Protein AF-A0A4P7TMP3-F1 (afdb_monomer_lite)

pLDDT: mean 87.63, std 9.44, range [61.03, 96.94]

Secondary structure (DSSP, 8-state):
-HHHHHHHHHHHHHHHHHTT-PPEEEEEPTTS-EEEEEEEEEE-TTT-SEEEEETTS-B-

InterPro domains:
  IPR010305 Lipoprotein YgdI/YgdR-like [NF033216] (2-60)
  IPR010305 Lipoprotein YgdI/YgdR-like [PTHR37011] (1-60)
  IPR010920 LSM domain superfamily [SSF50182] (23-59)
  IPR047807 Lipoprotein YgdI/YgdR-like, Sm-like domain [PF06004] (24-60)

Radius of gyration: 18.52 Å; chains: 1; bounding box: 29×17×60 Å

Organism: Shigella flexneri serotype 5a (strain M90T) (NCBI:txid1086030)

Foldseek 3Di:
DVVVVVVVVVVVVVVVVVVPVFDWDWDQDPVGDIFIFRHDWDQDPVPRDTWTQGPVRDID

Sequence (60 aa):
MKKTAAIISACMLTFALSACSGSNYVMHTNDGRTIVSDGKPQTDNDIGMISYKDANGNKQ

Structure (mmCIF, N/CA/C/O backbone):
data_AF-A0A4P7TMP3-F1
#
_entry.id   AF-A0A4P7TMP3-F1
#
loop_
_atom_site.group_PDB
_atom_site.id
_atom_site.type_symbol
_atom_site.label_atom_id
_atom_site.label_alt_id
_atom_site.label_comp_id
_atom_site.label_asym_id
_atom_site.label_entity_id
_atom_site.label_seq_id
_atom_site.pdbx_PDB_ins_code
_atom_site.Cartn_x
_atom_site.Cartn_y
_atom_site.Cartn_z
_atom_site.occupancy
_atom_site.B_iso_or_equiv
_atom_site.auth_seq_id
_atom_site.auth_comp_id
_atom_site.auth_asym_id
_atom_site.auth_atom_id
_atom_site.pdbx_PDB_model_num
ATOM 1 N N . MET A 1 1 ? -13.655 5.557 39.194 1.00 61.03 1 MET A N 1
ATOM 2 C CA . MET A 1 1 ? -12.524 4.795 38.613 1.00 61.03 1 MET A CA 1
ATOM 3 C C . MET A 1 1 ? -12.954 3.742 37.585 1.00 61.03 1 MET A C 1
ATOM 5 O O . MET A 1 1 ? -12.407 3.735 36.495 1.00 61.03 1 MET A O 1
ATOM 9 N N . LYS A 1 2 ? -13.954 2.885 37.855 1.00 68.31 2 LYS A N 1
ATOM 10 C CA . LYS A 1 2 ? -14.383 1.833 36.900 1.00 68.31 2 LYS A CA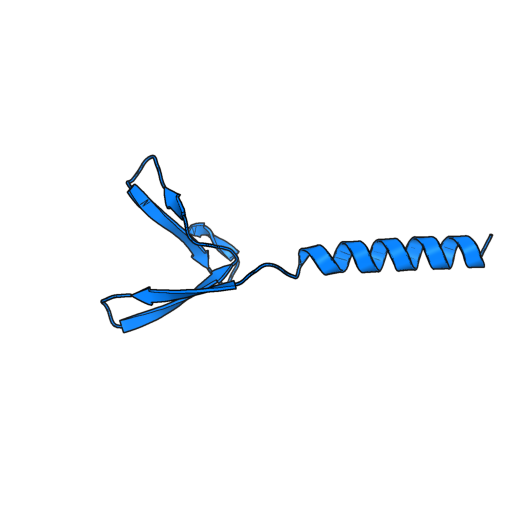 1
ATOM 11 C C . LYS A 1 2 ? -15.029 2.389 35.613 1.00 68.31 2 LYS A C 1
ATOM 13 O O . LYS A 1 2 ? -14.716 1.945 34.517 1.00 68.31 2 LYS A O 1
ATOM 18 N N . LYS A 1 3 ? -15.883 3.415 35.748 1.00 72.06 3 LYS A N 1
ATOM 19 C CA . LYS A 1 3 ? -16.570 4.077 34.619 1.00 72.06 3 LYS A CA 1
ATOM 20 C C . LYS A 1 3 ? -15.614 4.855 33.705 1.00 72.06 3 LYS A C 1
ATOM 22 O O . LYS A 1 3 ? -15.761 4.817 32.494 1.00 72.06 3 LYS A O 1
ATOM 27 N N . THR A 1 4 ? -14.609 5.513 34.282 1.00 80.06 4 THR A N 1
ATOM 28 C CA . THR A 1 4 ? -13.577 6.243 33.529 1.00 80.06 4 THR A CA 1
ATOM 29 C C . THR A 1 4 ? -12.666 5.292 32.754 1.00 80.06 4 THR A C 1
ATOM 31 O O . THR A 1 4 ? -12.372 5.557 31.596 1.00 80.06 4 THR A O 1
ATOM 34 N N . ALA A 1 5 ? -12.290 4.149 33.341 1.00 80.94 5 ALA A N 1
ATOM 35 C CA . ALA A 1 5 ? -11.524 3.114 32.642 1.00 80.94 5 ALA A CA 1
ATOM 36 C C . ALA A 1 5 ? -12.299 2.512 31.453 1.00 80.94 5 ALA A C 1
ATOM 38 O O . ALA A 1 5 ? -11.729 2.331 30.381 1.00 80.94 5 ALA A O 1
ATOM 39 N N . ALA A 1 6 ? -13.605 2.269 31.615 1.00 83.44 6 ALA A N 1
ATOM 40 C CA . ALA A 1 6 ? -14.458 1.770 30.535 1.00 83.44 6 ALA A CA 1
ATOM 41 C C . ALA A 1 6 ? -14.556 2.755 29.355 1.00 83.44 6 ALA A C 1
ATOM 43 O O . ALA A 1 6 ? -14.466 2.338 28.206 1.00 83.44 6 ALA A O 1
ATOM 44 N N . ILE A 1 7 ? -14.680 4.060 29.630 1.00 86.44 7 ILE A N 1
ATOM 45 C CA . ILE A 1 7 ? -14.732 5.097 28.584 1.00 86.44 7 ILE A CA 1
ATOM 46 C C . ILE A 1 7 ? -13.404 5.178 27.825 1.00 86.44 7 ILE A C 1
ATOM 48 O O . ILE A 1 7 ? -13.401 5.200 26.599 1.00 86.44 7 ILE A O 1
ATOM 52 N N . ILE A 1 8 ? -12.273 5.174 28.534 1.00 86.62 8 ILE A N 1
ATOM 53 C CA . ILE A 1 8 ? -10.945 5.226 27.904 1.00 86.62 8 ILE A CA 1
ATOM 54 C C . ILE A 1 8 ? -10.720 3.996 27.014 1.00 86.62 8 ILE A C 1
ATOM 56 O O . ILE A 1 8 ? -10.271 4.133 25.878 1.00 86.62 8 ILE A O 1
ATOM 60 N N . SER A 1 9 ? -11.088 2.807 27.501 1.00 85.25 9 SER A N 1
ATOM 61 C CA . SER A 1 9 ? -11.006 1.568 26.724 1.00 85.25 9 SER A CA 1
ATOM 62 C C . SER A 1 9 ? -11.893 1.611 25.475 1.00 85.25 9 SER A C 1
ATOM 64 O O . SER A 1 9 ? -11.427 1.257 24.394 1.00 85.25 9 SER A O 1
ATOM 66 N N . ALA A 1 10 ? -13.129 2.107 25.589 1.00 84.75 10 ALA A N 1
ATOM 67 C CA . ALA A 1 10 ? -14.025 2.261 24.446 1.00 84.75 10 ALA A CA 1
ATOM 68 C C . ALA A 1 10 ? -13.455 3.230 23.394 1.00 84.75 10 ALA A C 1
ATOM 70 O O . ALA A 1 10 ? -13.435 2.898 22.210 1.00 84.75 10 ALA A O 1
ATOM 71 N N . CYS A 1 11 ? -12.918 4.381 23.813 1.00 84.81 11 CYS A N 1
ATOM 72 C CA . CYS A 1 11 ? -12.287 5.330 22.895 1.00 84.81 11 CYS A CA 1
ATOM 73 C C . CYS A 1 11 ? -11.090 4.702 22.164 1.00 84.81 11 CYS A C 1
ATOM 75 O O . CYS A 1 11 ? -11.007 4.793 20.940 1.00 84.81 11 CYS A O 1
ATOM 77 N N . MET A 1 12 ? -10.193 4.010 22.876 1.00 83.44 12 MET A N 1
ATOM 78 C CA . MET A 1 12 ? -9.038 3.344 22.256 1.00 83.44 12 MET A CA 1
ATOM 79 C C . MET A 1 12 ? -9.455 2.310 21.202 1.00 83.44 12 MET A C 1
ATOM 81 O O . MET A 1 12 ? -8.859 2.260 20.128 1.00 83.44 12 MET A O 1
ATOM 85 N N . LEU A 1 13 ? -10.510 1.534 21.466 1.00 82.31 13 LEU A N 1
ATOM 86 C CA . LEU A 1 13 ? -11.042 0.558 20.511 1.00 82.31 13 LEU A CA 1
ATOM 87 C C . LEU A 1 13 ? -11.604 1.229 19.249 1.00 82.31 13 LEU A C 1
ATOM 89 O O . LEU A 1 13 ? -11.364 0.749 18.143 1.00 82.31 13 LEU A O 1
ATOM 93 N N . THR A 1 14 ? -12.299 2.364 19.389 1.00 78.94 14 THR A N 1
ATOM 94 C CA . THR A 1 14 ? -12.834 3.098 18.226 1.00 78.94 14 THR A CA 1
ATOM 95 C C . THR A 1 14 ? -11.742 3.702 17.341 1.00 78.94 14 THR A C 1
ATOM 97 O O . THR A 1 14 ? -11.877 3.682 16.120 1.00 78.94 14 THR A O 1
ATOM 100 N N . PHE A 1 15 ? -10.634 4.172 17.925 1.00 77.31 15 PHE A N 1
ATOM 101 C CA . PHE A 1 15 ? -9.486 4.667 17.157 1.00 77.31 15 PHE A CA 1
ATOM 102 C C . PHE A 1 15 ? -8.688 3.540 16.494 1.00 77.31 15 PHE A C 1
ATOM 104 O O . PHE A 1 15 ? -8.146 3.738 15.413 1.00 77.31 15 PHE A O 1
ATOM 111 N N . ALA A 1 16 ? -8.631 2.351 17.097 1.00 75.75 16 ALA A N 1
ATOM 112 C CA . ALA A 1 16 ? -7.988 1.199 16.470 1.00 75.75 16 ALA A CA 1
ATOM 113 C C . ALA A 1 16 ? -8.746 0.719 15.215 1.00 75.75 16 ALA A C 1
ATOM 115 O O . ALA A 1 16 ? -8.124 0.292 14.247 1.00 75.75 16 ALA A O 1
ATOM 116 N N . LEU A 1 17 ? -10.080 0.829 15.199 1.00 75.31 17 LEU A N 1
ATOM 117 C CA . LEU A 1 17 ? -10.910 0.393 14.068 1.00 75.31 17 LEU A CA 1
ATOM 118 C C . LEU A 1 17 ? -10.812 1.306 12.834 1.00 75.31 17 LEU A C 1
ATOM 120 O O . LEU A 1 17 ? -10.971 0.830 11.709 1.00 75.31 17 LEU A O 1
ATOM 124 N N . SER A 1 18 ? -10.532 2.603 13.011 1.00 70.50 18 SER A N 1
ATOM 125 C CA . SER A 1 18 ? -10.418 3.535 11.878 1.00 70.50 18 SER A CA 1
ATOM 126 C C . SER A 1 18 ? -9.208 3.239 10.984 1.00 70.50 18 SER A C 1
ATOM 128 O O . SER A 1 18 ? -9.245 3.549 9.794 1.00 70.50 18 SER A O 1
ATOM 130 N N . ALA A 1 19 ? -8.181 2.559 11.507 1.00 64.88 19 ALA A N 1
ATOM 131 C CA . ALA A 1 19 ? -7.004 2.141 10.743 1.00 64.88 19 ALA A CA 1
ATOM 132 C C . ALA A 1 19 ? -7.314 1.097 9.649 1.00 64.88 19 ALA A C 1
ATOM 134 O O . ALA A 1 19 ? -6.548 0.966 8.699 1.00 64.88 19 ALA A O 1
ATOM 135 N N . CYS A 1 20 ? -8.443 0.385 9.741 1.00 70.12 20 CYS A N 1
ATOM 136 C CA . CYS A 1 20 ? -8.886 -0.562 8.712 1.00 70.12 20 CYS A CA 1
ATOM 137 C C . CYS A 1 20 ? -9.759 0.079 7.619 1.00 70.12 20 CYS A C 1
ATOM 139 O O . CYS A 1 20 ? -10.116 -0.598 6.661 1.00 70.12 20 CYS A O 1
ATOM 141 N N . SER A 1 21 ? -10.113 1.366 7.729 1.00 67.62 21 SER A N 1
ATOM 142 C CA . SER A 1 21 ? -10.999 2.057 6.771 1.00 67.62 21 SER A CA 1
ATOM 143 C C . SER A 1 21 ? -10.246 2.639 5.563 1.00 67.62 21 SER A C 1
ATOM 145 O O . SER A 1 21 ? -10.572 3.724 5.080 1.00 67.62 21 SER A O 1
ATOM 147 N N . GLY A 1 22 ? -9.211 1.939 5.088 1.00 74.44 22 GLY A N 1
ATOM 148 C CA . GLY A 1 22 ? -8.431 2.342 3.917 1.00 74.44 22 GLY A CA 1
ATOM 149 C C . GLY A 1 22 ? -9.306 2.500 2.668 1.00 74.44 22 GLY A C 1
ATOM 150 O O . GLY A 1 22 ? -10.276 1.769 2.466 1.00 74.44 22 GLY A O 1
ATOM 151 N N . SER A 1 23 ? -8.988 3.485 1.823 1.00 83.25 23 SER A N 1
ATOM 152 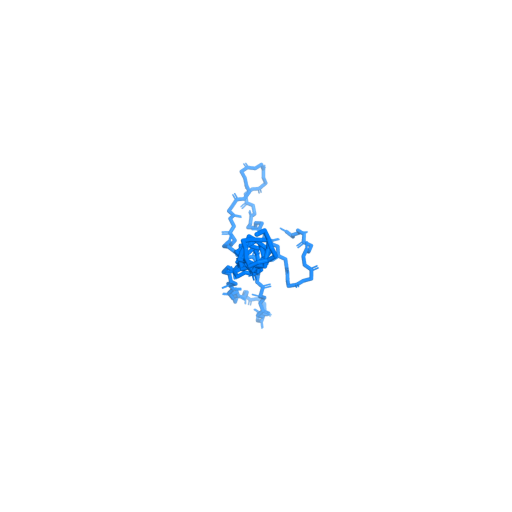C CA . SER A 1 23 ? -9.684 3.671 0.544 1.00 83.25 23 SER A CA 1
ATOM 153 C C . SER A 1 23 ? -9.189 2.648 -0.472 1.00 83.25 23 SER A C 1
ATOM 155 O O . SER A 1 23 ? -8.012 2.664 -0.816 1.00 83.25 23 SER A O 1
ATOM 157 N N . ASN A 1 24 ? -10.083 1.807 -0.990 1.00 91.00 24 ASN A N 1
ATOM 158 C CA . ASN A 1 24 ? -9.757 0.875 -2.068 1.00 91.00 24 ASN A CA 1
ATOM 159 C C . ASN A 1 24 ? -9.997 1.515 -3.439 1.00 91.00 24 ASN A C 1
ATOM 161 O O . ASN A 1 24 ? -10.920 2.314 -3.604 1.00 91.00 24 ASN A O 1
ATOM 165 N N . TYR A 1 25 ? -9.188 1.135 -4.425 1.00 92.94 25 TYR A N 1
ATOM 166 C CA . TYR A 1 25 ? -9.316 1.580 -5.812 1.00 92.94 25 TYR A CA 1
ATOM 167 C C . TYR A 1 25 ? -9.440 0.383 -6.750 1.00 92.94 25 TYR A C 1
ATOM 169 O O . TYR A 1 25 ? -8.965 -0.711 -6.456 1.00 92.94 25 TYR A O 1
ATOM 177 N N . VAL A 1 26 ? -10.096 0.597 -7.891 1.00 94.19 26 VAL A N 1
ATOM 178 C CA . VAL A 1 26 ? -10.276 -0.421 -8.929 1.00 94.19 26 VAL A CA 1
ATOM 179 C C . VAL A 1 26 ? -9.568 0.035 -10.196 1.00 94.19 26 VAL A C 1
ATOM 181 O O . VAL A 1 26 ? -9.889 1.086 -10.751 1.00 94.19 26 VAL A O 1
ATOM 184 N N . MET A 1 27 ? -8.615 -0.767 -10.659 1.00 94.12 27 MET A N 1
ATOM 185 C CA . MET A 1 27 ? -7.899 -0.563 -11.913 1.00 94.12 27 MET A CA 1
ATOM 186 C C . MET A 1 27 ? -8.426 -1.524 -12.973 1.00 94.12 27 MET A C 1
ATOM 188 O O . MET A 1 27 ? -8.533 -2.726 -12.731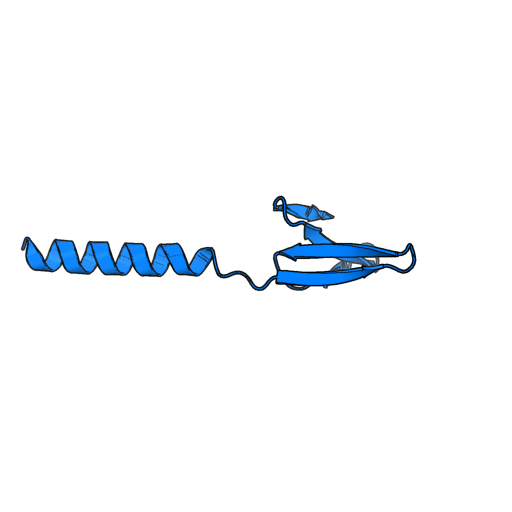 1.00 94.12 27 MET A O 1
ATOM 192 N N . HIS A 1 28 ? -8.708 -0.990 -14.157 1.00 96.38 28 HIS A N 1
ATOM 193 C CA . HIS A 1 28 ? -8.997 -1.777 -15.350 1.00 96.38 28 HIS A CA 1
ATOM 194 C C . HIS A 1 28 ? -7.760 -1.760 -16.235 1.00 96.38 28 HIS A C 1
ATOM 196 O O . HIS A 1 28 ? -7.284 -0.691 -16.621 1.00 96.38 28 HIS A O 1
ATOM 202 N N . THR A 1 29 ? -7.220 -2.934 -16.522 1.00 95.12 29 THR A N 1
ATOM 203 C CA . THR A 1 29 ? -6.025 -3.080 -17.349 1.00 95.12 29 THR A CA 1
ATOM 204 C C . THR A 1 29 ? -6.405 -3.353 -18.803 1.00 95.12 29 THR A C 1
ATOM 206 O O . THR A 1 29 ? -7.475 -3.879 -19.106 1.00 95.12 29 THR A O 1
ATOM 209 N N . ASN A 1 30 ? -5.501 -3.022 -19.728 1.00 96.50 30 ASN A N 1
ATOM 210 C CA . ASN A 1 30 ? -5.732 -3.224 -21.164 1.00 96.50 30 ASN A CA 1
ATOM 211 C C . ASN A 1 30 ? -5.830 -4.706 -21.565 1.00 96.50 30 ASN A C 1
ATOM 213 O O . ASN A 1 30 ? -6.399 -5.017 -22.606 1.00 96.50 30 ASN A O 1
ATOM 217 N N . ASP A 1 31 ? -5.302 -5.617 -20.743 1.00 96.38 31 ASP A N 1
ATOM 218 C CA . ASP A 1 31 ? -5.455 -7.068 -20.910 1.00 96.38 31 ASP A CA 1
ATOM 219 C C . ASP A 1 31 ? -6.780 -7.605 -20.329 1.00 96.38 31 ASP A C 1
ATOM 221 O O . ASP A 1 31 ? -6.977 -8.816 -20.249 1.00 96.38 31 ASP A O 1
ATOM 225 N N . GLY A 1 32 ? -7.704 -6.718 -19.940 1.00 96.94 32 GLY A N 1
ATOM 226 C CA . GLY A 1 32 ? -9.059 -7.071 -19.520 1.00 96.94 32 GLY A CA 1
ATOM 227 C C . GLY A 1 32 ? -9.185 -7.525 -18.066 1.00 96.94 32 GLY A C 1
ATOM 228 O O . GLY A 1 32 ? -10.216 -8.089 -17.703 1.00 96.94 32 GLY A O 1
ATOM 229 N N . ARG A 1 33 ? -8.171 -7.298 -17.221 1.00 96.38 33 ARG A N 1
ATOM 230 C CA . ARG A 1 33 ? -8.249 -7.610 -15.787 1.00 96.38 33 ARG A CA 1
ATOM 231 C C . ARG A 1 33 ? -8.824 -6.440 -14.994 1.00 96.38 33 ARG A C 1
ATOM 233 O O . ARG A 1 33 ? -8.623 -5.267 -15.311 1.00 96.38 33 ARG A O 1
ATOM 240 N N . THR A 1 34 ? -9.487 -6.790 -13.900 1.00 96.00 34 THR A N 1
ATOM 241 C CA . THR A 1 34 ? -9.931 -5.853 -12.869 1.00 96.00 34 THR A CA 1
ATOM 242 C C . THR A 1 34 ? -9.120 -6.119 -11.610 1.00 96.00 34 THR A C 1
ATOM 244 O O . THR A 1 34 ? -9.188 -7.209 -11.044 1.00 96.00 34 THR A O 1
ATOM 247 N N . ILE A 1 35 ? -8.334 -5.134 -11.185 1.00 94.00 35 ILE A N 1
ATOM 248 C CA . ILE A 1 35 ? -7.434 -5.238 -10.035 1.00 94.00 35 ILE A CA 1
ATOM 249 C C . ILE A 1 35 ? -7.940 -4.309 -8.935 1.00 94.00 35 ILE A C 1
ATOM 251 O O . ILE A 1 35 ? -8.142 -3.119 -9.173 1.00 94.00 35 ILE A O 1
ATOM 255 N N . VAL A 1 36 ? -8.129 -4.848 -7.732 1.00 94.69 36 VAL A N 1
ATOM 256 C CA . VAL A 1 36 ? -8.446 -4.059 -6.534 1.00 94.69 36 VAL A CA 1
ATOM 257 C C . VAL A 1 36 ? -7.147 -3.735 -5.809 1.00 94.69 36 VAL A C 1
ATOM 259 O O . VAL A 1 36 ? -6.383 -4.649 -5.488 1.00 94.69 36 VAL A O 1
ATOM 262 N N . SER A 1 37 ? -6.908 -2.451 -5.549 1.00 94.06 37 SER A N 1
ATOM 263 C CA . SER A 1 37 ? -5.780 -1.988 -4.747 1.00 94.06 37 SER A CA 1
ATOM 264 C C . SER A 1 37 ? -6.217 -1.404 -3.410 1.00 94.06 37 SER A C 1
ATOM 266 O O . SER A 1 37 ? -7.202 -0.668 -3.336 1.00 94.06 37 SER A O 1
ATOM 268 N N . ASP A 1 38 ? -5.435 -1.692 -2.373 1.00 92.56 38 ASP A N 1
ATOM 269 C CA . ASP A 1 38 ? -5.486 -1.012 -1.082 1.00 92.56 38 ASP A CA 1
ATOM 270 C C . ASP A 1 38 ? -4.736 0.324 -1.201 1.00 92.56 38 ASP A C 1
ATOM 272 O O . ASP A 1 38 ? -3.515 0.371 -1.373 1.00 92.56 38 ASP A O 1
ATOM 276 N N . GLY A 1 39 ? -5.479 1.426 -1.164 1.00 90.31 39 GLY A N 1
ATOM 277 C CA . GLY A 1 39 ? -4.957 2.760 -1.418 1.00 90.31 39 GLY A CA 1
ATOM 278 C C . GLY A 1 39 ? -4.899 3.124 -2.901 1.00 90.31 39 GLY A C 1
ATOM 279 O O . GLY A 1 39 ? -5.141 2.319 -3.806 1.00 90.31 39 GLY A O 1
ATOM 280 N N . LYS A 1 40 ? -4.596 4.402 -3.144 1.00 92.94 40 LYS A N 1
ATOM 281 C CA . LYS A 1 40 ? -4.465 4.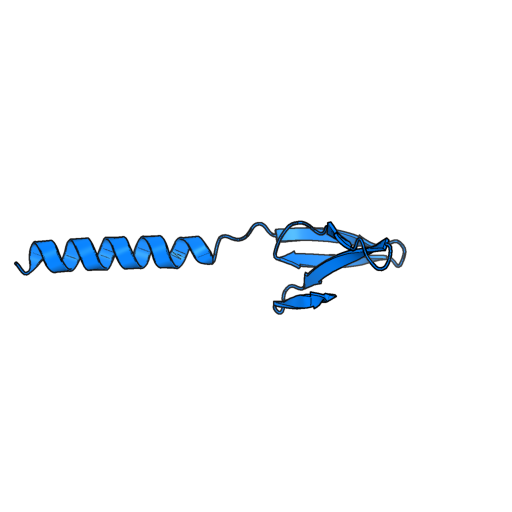960 -4.490 1.00 92.94 40 LYS A CA 1
ATOM 282 C C . LYS A 1 40 ? -3.150 4.472 -5.125 1.00 92.94 40 LYS A C 1
ATOM 284 O O . LYS A 1 40 ? -2.098 4.710 -4.530 1.00 92.94 40 LYS A O 1
ATOM 289 N N . PRO A 1 41 ? -3.183 3.859 -6.322 1.00 94.00 41 PRO A N 1
ATOM 290 C CA . PRO A 1 41 ? -1.976 3.537 -7.082 1.00 94.00 41 PRO A CA 1
ATOM 291 C C . PRO A 1 41 ? -1.147 4.793 -7.382 1.00 94.00 41 PRO A C 1
ATOM 293 O O . PRO A 1 41 ? -1.710 5.867 -7.621 1.00 94.00 41 PRO A O 1
ATOM 296 N N . GLN A 1 42 ? 0.179 4.666 -7.385 1.00 94.81 42 GLN A N 1
ATOM 297 C CA . GLN A 1 42 ? 1.103 5.782 -7.609 1.00 94.81 42 GLN A CA 1
ATOM 298 C C . GLN A 1 42 ? 2.190 5.409 -8.612 1.00 94.81 42 GLN A C 1
ATOM 300 O O . GLN A 1 42 ? 2.575 4.249 -8.707 1.00 94.81 42 GLN A O 1
ATOM 305 N N . THR A 1 43 ? 2.695 6.390 -9.354 1.00 95.31 43 THR A N 1
ATOM 306 C CA . THR A 1 43 ? 3.854 6.175 -10.221 1.00 95.31 43 THR A CA 1
ATOM 307 C C . THR A 1 43 ? 5.108 6.048 -9.364 1.00 95.31 43 THR A C 1
ATOM 309 O O . THR A 1 43 ? 5.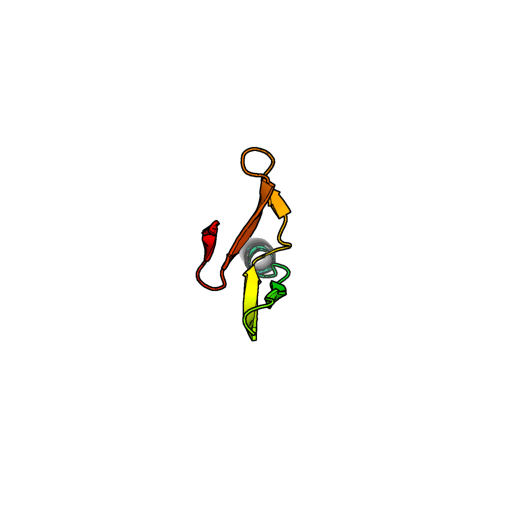399 6.925 -8.552 1.00 95.31 43 THR A O 1
ATOM 312 N N . ASP A 1 44 ? 5.839 4.959 -9.549 1.00 94.19 44 ASP A N 1
ATOM 313 C CA . ASP A 1 44 ? 7.156 4.751 -8.972 1.00 94.19 44 ASP A CA 1
ATOM 314 C C . ASP A 1 44 ? 8.184 5.603 -9.734 1.00 94.19 44 ASP A C 1
ATOM 316 O O . ASP A 1 44 ? 8.266 5.544 -10.963 1.00 94.19 44 ASP A O 1
ATOM 320 N N . ASN A 1 45 ? 8.943 6.429 -9.011 1.00 94.88 45 ASN A N 1
ATOM 321 C CA . ASN A 1 45 ? 9.870 7.391 -9.614 1.00 94.88 45 ASN A CA 1
ATOM 322 C C . ASN A 1 45 ? 11.172 6.751 -10.116 1.00 94.88 45 ASN A C 1
ATOM 324 O O . ASN A 1 45 ? 11.854 7.365 -10.934 1.00 94.88 45 ASN A O 1
ATOM 328 N N . ASP A 1 46 ? 11.510 5.546 -9.655 1.00 95.31 46 ASP A N 1
ATOM 329 C CA . ASP A 1 46 ? 12.757 4.870 -10.017 1.00 95.31 46 ASP A CA 1
ATOM 330 C C . ASP A 1 46 ? 12.596 4.075 -11.320 1.00 95.31 46 ASP A C 1
ATOM 332 O O . ASP A 1 46 ? 13.514 4.012 -12.139 1.00 95.31 46 ASP A O 1
ATOM 336 N N . ILE A 1 47 ? 11.413 3.485 -11.532 1.00 94.88 47 ILE A N 1
ATOM 337 C CA . ILE A 1 47 ? 11.130 2.592 -12.674 1.00 94.88 47 ILE A CA 1
ATOM 338 C C . ILE A 1 47 ? 10.038 3.112 -13.621 1.00 94.88 47 ILE A C 1
ATOM 340 O O . ILE A 1 47 ? 9.867 2.569 -14.711 1.00 94.88 47 ILE A O 1
ATOM 344 N N . GLY A 1 48 ? 9.276 4.136 -13.226 1.00 94.12 48 GLY A N 1
ATOM 345 C CA . GLY A 1 48 ? 8.212 4.740 -14.038 1.00 94.12 48 GLY A CA 1
ATOM 346 C C . GLY A 1 48 ? 6.935 3.901 -14.171 1.00 94.12 48 G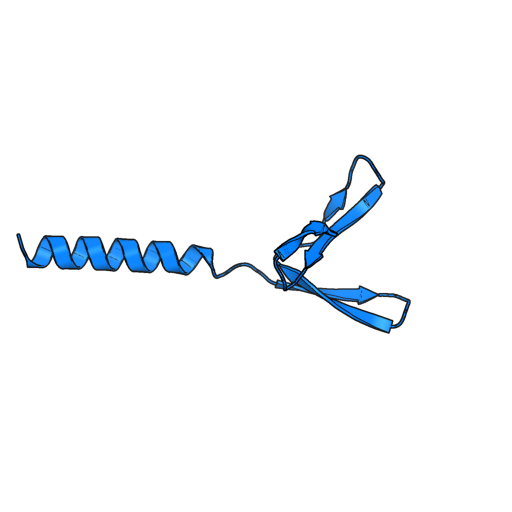LY A C 1
ATOM 347 O O . GLY A 1 48 ? 6.055 4.248 -14.960 1.00 94.12 48 GLY A O 1
ATOM 348 N N . MET A 1 49 ? 6.814 2.798 -13.426 1.00 95.00 49 MET A N 1
ATOM 349 C CA . MET A 1 49 ? 5.628 1.934 -13.426 1.00 95.00 49 MET A CA 1
ATOM 350 C C . MET A 1 49 ? 4.613 2.369 -12.365 1.00 95.00 49 MET A C 1
ATOM 352 O O . MET A 1 49 ? 4.945 3.087 -11.426 1.00 95.00 49 MET A O 1
ATOM 356 N N . ILE A 1 50 ? 3.362 1.925 -12.497 1.00 94.81 50 ILE A N 1
ATOM 357 C CA . ILE A 1 50 ? 2.350 2.124 -11.453 1.00 94.81 50 ILE A CA 1
ATOM 358 C C . ILE A 1 50 ? 2.572 1.088 -10.354 1.00 94.81 50 ILE A C 1
ATOM 360 O O . ILE A 1 50 ? 2.336 -0.095 -10.588 1.00 94.81 50 ILE A O 1
ATOM 364 N N . SER A 1 51 ? 2.968 1.538 -9.164 1.00 94.88 51 SER A N 1
ATOM 365 C CA . SER A 1 51 ? 3.017 0.700 -7.972 1.00 94.88 51 SER A CA 1
ATOM 366 C C . SER A 1 51 ? 1.710 0.778 -7.190 1.00 94.88 51 SER A C 1
ATOM 368 O O . SER A 1 51 ? 1.105 1.846 -7.014 1.00 94.88 51 SER A O 1
ATOM 370 N N . TYR A 1 52 ? 1.264 -0.375 -6.709 1.00 94.62 52 TYR A N 1
ATOM 371 C CA . TYR A 1 52 ? 0.046 -0.510 -5.922 1.00 94.62 52 TYR A CA 1
ATOM 372 C C . TYR A 1 52 ? 0.182 -1.635 -4.900 1.00 94.62 52 TYR A C 1
ATOM 374 O O . TYR A 1 52 ? 1.012 -2.531 -5.026 1.00 94.62 52 TYR A O 1
ATOM 382 N N . LYS A 1 53 ? -0.652 -1.589 -3.862 1.00 94.75 53 LYS A N 1
ATOM 383 C CA . LYS A 1 53 ? -0.809 -2.690 -2.916 1.00 94.75 53 LYS A CA 1
ATOM 384 C C . LYS A 1 53 ? -2.044 -3.485 -3.316 1.00 94.75 53 LYS A C 1
ATOM 386 O O . LYS A 1 53 ? -3.108 -2.894 -3.462 1.00 94.75 53 LYS A O 1
ATOM 391 N N . ASP A 1 54 ? -1.911 -4.784 -3.544 1.00 93.44 54 ASP A N 1
ATOM 392 C CA . ASP A 1 54 ? -3.039 -5.644 -3.907 1.00 93.44 54 ASP A CA 1
ATOM 393 C C . ASP A 1 54 ? -3.990 -5.883 -2.715 1.00 93.44 54 ASP A C 1
ATOM 395 O O . ASP A 1 54 ? -3.705 -5.515 -1.572 1.00 93.44 54 ASP A O 1
ATOM 399 N N . ALA A 1 55 ? -5.127 -6.533 -2.972 1.00 89.81 55 ALA A N 1
ATOM 400 C CA . ALA A 1 55 ? -6.113 -6.870 -1.941 1.00 89.81 55 ALA A CA 1
ATOM 401 C C . ALA A 1 55 ? -5.587 -7.820 -0.840 1.00 89.81 55 ALA A C 1
ATOM 403 O O . ALA A 1 55 ? -6.186 -7.904 0.230 1.00 89.81 55 ALA A O 1
ATOM 404 N N . ASN A 1 56 ? -4.478 -8.526 -1.083 1.00 90.88 56 ASN A N 1
ATOM 405 C CA . ASN A 1 56 ? -3.825 -9.409 -0.111 1.00 90.88 56 ASN A CA 1
ATOM 406 C C . ASN A 1 56 ? -2.742 -8.681 0.698 1.00 90.88 56 ASN A C 1
ATOM 408 O O . ASN A 1 56 ? -2.168 -9.238 1.632 1.00 90.88 56 ASN A O 1
ATOM 412 N N . GLY A 1 57 ? -2.463 -7.432 0.343 1.00 89.38 57 GLY A N 1
ATOM 413 C CA . GLY A 1 57 ? -1.497 -6.571 0.986 1.00 89.38 57 GLY A CA 1
ATOM 414 C C . GLY A 1 57 ? -0.077 -6.638 0.435 1.00 89.38 57 GLY A C 1
ATOM 415 O O . GLY A 1 57 ? 0.823 -6.065 1.054 1.00 89.38 57 GLY A O 1
ATOM 416 N N . ASN A 1 58 ? 0.129 -7.270 -0.720 1.00 94.44 58 ASN A N 1
ATOM 417 C CA . ASN A 1 58 ? 1.429 -7.328 -1.381 1.00 94.44 58 ASN A CA 1
ATOM 418 C C . ASN A 1 58 ? 1.648 -6.097 -2.259 1.00 94.44 58 ASN A C 1
ATOM 420 O O . ASN A 1 58 ? 0.718 -5.611 -2.900 1.00 94.44 58 ASN A O 1
ATOM 424 N N . LYS A 1 59 ? 2.891 -5.612 -2.315 1.00 93.62 59 LYS A N 1
ATOM 425 C CA . LYS A 1 59 ? 3.288 -4.566 -3.263 1.00 93.62 59 LYS A CA 1
ATOM 426 C C . LYS A 1 59 ? 3.528 -5.171 -4.640 1.00 93.62 59 LYS A C 1
ATOM 428 O O . LYS A 1 59 ? 4.188 -6.203 -4.729 1.00 93.62 59 LYS A O 1
ATOM 433 N N . GLN A 1 60 ? 3.024 -4.483 -5.654 1.00 92.38 60 GLN A N 1
ATOM 434 C CA . GLN A 1 60 ? 3.164 -4.788 -7.072 1.00 92.38 60 GLN A CA 1
ATOM 435 C C . GLN A 1 60 ? 3.662 -3.556 -7.829 1.00 92.38 60 GLN A C 1
ATOM 437 O O . GLN A 1 60 ? 3.498 -2.422 -7.300 1.00 92.38 60 GLN A O 1
#